Protein AF-A0A2W5V2E4-F1 (afdb_monomer_lite)

Sequence (112 aa):
MGDDSMVRIEPPPSIRAAKVLSIDYALERLPNCRAWYRGFAAWEILAYVRFDGGPVQSTVTTRQIGQQRLAAPANFDIPDGAHSAEVWFYASDIGGCTQWDSNYGQNYHLRF

Secondary structure (DSSP, 8-state):
---------PPPP--PPPEEEEE---GGGS-S---EETTEE-EEEEEEEEETT--EEEEESEEEETTEEEE--EEEEEPTT--EEEEEEEEEETT--EEEESGGGT-EEEE-

Radius of gyration: 21.24 Å; chains: 1; bounding box: 54×59×52 Å

Organism: NCBI:txid48

InterPro domains:
  IPR046181 Protein of unknown function DUF6209 [PF19714] (14-110)

Foldseek 3Di:
DDDDDDDPPDPDDPPDDFDKDKDFDDCVVPPPQQDADPQARFKWKKKWKDFPNDDIDIDTQWDGDPRYTDGDIDMDGHDPPTFKMFMWMWMHGPVGDIDIDAVVVVGDMDGD

pLDDT: mean 89.41, std 16.23, range [42.97, 98.75]

Structure (mmCIF, N/CA/C/O backbone):
data_AF-A0A2W5V2E4-F1
#
_entry.id   AF-A0A2W5V2E4-F1
#
loop_
_atom_site.group_PDB
_atom_site.id
_atom_site.type_symbol
_atom_site.label_atom_id
_atom_site.label_alt_id
_atom_site.label_comp_id
_atom_site.label_asym_id
_atom_site.label_entity_id
_atom_site.label_seq_id
_atom_site.pdbx_PDB_ins_code
_atom_site.Cartn_x
_atom_site.Cartn_y
_atom_site.Cartn_z
_atom_site.occupancy
_atom_site.B_iso_or_equiv
_atom_site.auth_seq_id
_atom_site.auth_comp_id
_atom_site.auth_asym_id
_atom_site.auth_atom_id
_atom_site.pdbx_PDB_model_num
ATOM 1 N N . MET A 1 1 ? -37.335 43.589 32.628 1.00 42.97 1 MET A N 1
ATOM 2 C CA . MET A 1 1 ? -37.294 43.619 31.150 1.00 42.97 1 MET A CA 1
ATOM 3 C C . MET A 1 1 ? -35.901 44.104 30.799 1.00 42.97 1 MET A C 1
ATOM 5 O O . MET A 1 1 ? -35.655 45.284 30.974 1.00 42.97 1 MET A O 1
ATOM 9 N N . GLY A 1 2 ? -34.911 43.213 30.747 1.00 45.44 2 GLY A N 1
ATOM 10 C CA . GLY A 1 2 ? -34.512 42.438 29.556 1.00 45.44 2 GLY A CA 1
ATOM 11 C C . GLY A 1 2 ? -33.289 43.167 28.975 1.00 45.44 2 GLY A C 1
ATOM 12 O O . GLY A 1 2 ? -33.322 44.385 28.915 1.00 45.44 2 GLY A O 1
ATOM 13 N N . ASP A 1 3 ? -32.156 42.579 28.630 1.00 47.25 3 AS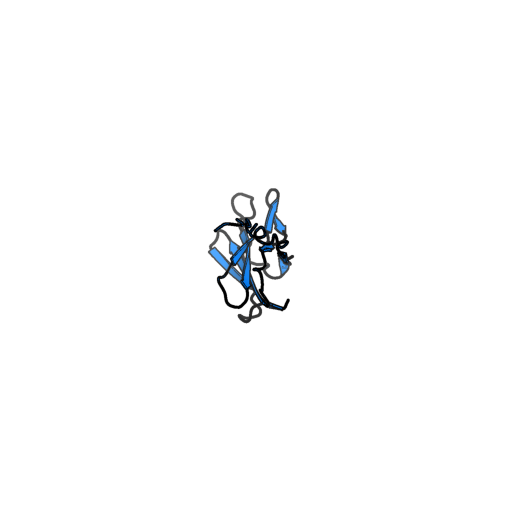P A N 1
ATOM 14 C CA . ASP A 1 3 ? -31.775 41.211 28.306 1.00 47.25 3 ASP A CA 1
ATOM 15 C C . ASP A 1 3 ? -30.250 41.123 28.538 1.00 47.25 3 ASP A C 1
ATOM 17 O O . ASP A 1 3 ? -29.518 42.040 28.164 1.00 47.25 3 ASP A O 1
ATOM 21 N N . ASP A 1 4 ? -29.794 40.068 29.213 1.00 52.53 4 ASP A N 1
ATOM 22 C CA . ASP A 1 4 ? -28.380 39.759 29.447 1.00 52.53 4 ASP A CA 1
ATOM 23 C C . ASP A 1 4 ? -27.916 38.876 28.285 1.00 52.53 4 ASP A C 1
ATOM 25 O O . ASP A 1 4 ? -28.048 37.651 28.311 1.00 52.53 4 ASP A O 1
ATOM 29 N N . SER A 1 5 ? -27.450 39.502 27.203 1.00 53.16 5 SER A N 1
ATOM 30 C CA . SER A 1 5 ? -26.985 38.779 26.020 1.00 53.16 5 SER A CA 1
ATOM 31 C C . SER A 1 5 ? -25.595 38.179 26.277 1.00 53.16 5 SER A C 1
ATOM 33 O O . SER A 1 5 ? -24.566 38.731 25.888 1.00 53.16 5 SER A O 1
ATOM 35 N N . MET A 1 6 ? -25.556 37.013 26.924 1.00 44.75 6 MET A N 1
ATOM 36 C CA . MET A 1 6 ? -24.376 36.147 26.958 1.00 44.75 6 MET A CA 1
ATOM 37 C C . MET A 1 6 ? -24.083 35.630 25.543 1.00 44.75 6 MET A C 1
ATOM 39 O O . MET A 1 6 ? -24.760 34.736 25.030 1.00 44.75 6 MET A O 1
ATOM 43 N N . VAL A 1 7 ? -23.041 36.168 24.912 1.00 53.72 7 VAL A N 1
ATOM 44 C CA . VAL A 1 7 ? -22.447 35.584 23.706 1.00 53.72 7 VAL A CA 1
ATOM 45 C C . VAL A 1 7 ? -21.833 34.238 24.096 1.00 53.72 7 VAL A C 1
ATOM 47 O O . VAL A 1 7 ? -20.804 34.181 24.767 1.00 53.72 7 VAL A O 1
ATOM 50 N N . ARG A 1 8 ? -22.471 33.134 23.695 1.00 47.41 8 ARG A N 1
ATOM 51 C CA . ARG A 1 8 ? -21.861 31.803 23.774 1.00 47.41 8 ARG A CA 1
ATOM 52 C C . ARG A 1 8 ? -20.752 31.734 22.730 1.00 47.41 8 ARG A C 1
ATOM 54 O O . ARG A 1 8 ? -21.026 31.629 21.541 1.00 47.41 8 ARG A O 1
ATOM 61 N N . ILE A 1 9 ? -19.506 31.811 23.184 1.00 51.94 9 ILE A N 1
ATOM 62 C CA . ILE A 1 9 ? -18.349 31.435 22.374 1.00 51.94 9 ILE A CA 1
ATOM 63 C C . ILE A 1 9 ? -18.408 29.910 22.252 1.00 51.94 9 ILE A C 1
ATOM 65 O O . ILE A 1 9 ? -18.132 29.199 23.218 1.00 51.94 9 ILE A O 1
ATOM 69 N N . GLU A 1 10 ? -18.842 29.401 21.099 1.00 53.16 10 GLU A N 1
ATOM 70 C CA . GLU A 1 10 ? -18.677 27.983 20.777 1.00 53.16 10 GLU A CA 1
ATOM 71 C C . GLU A 1 10 ? -17.172 27.669 20.818 1.00 53.16 10 GLU A C 1
ATOM 73 O O . GLU A 1 10 ? -16.381 28.432 20.250 1.00 53.16 10 GLU A O 1
ATOM 78 N N . PRO A 1 11 ? -16.728 26.611 21.523 1.00 53.56 11 PRO A N 1
ATOM 79 C CA . PRO A 1 11 ? -15.322 26.241 21.487 1.00 53.56 11 PRO A CA 1
ATOM 80 C C . PRO A 1 11 ? -14.925 25.973 20.026 1.00 53.56 11 PRO A C 1
ATOM 82 O O . PRO A 1 11 ? -15.728 25.401 19.282 1.00 53.56 11 PRO A O 1
ATOM 85 N N . PRO A 1 12 ? -13.714 26.371 19.588 1.00 54.53 12 PRO A N 1
ATOM 86 C CA . PRO A 1 12 ? -13.245 26.042 18.246 1.00 54.53 12 PRO A CA 1
ATOM 87 C C . PRO A 1 12 ? -13.344 24.523 18.035 1.00 54.53 12 PRO A C 1
ATOM 89 O O . PRO A 1 12 ? -13.217 23.779 19.018 1.00 54.53 12 PRO A O 1
ATOM 92 N N . PRO A 1 13 ? -13.553 24.037 16.793 1.00 55.91 13 PRO A N 1
ATOM 93 C CA . PRO A 1 13 ? -13.497 22.606 16.521 1.00 55.91 13 PRO A CA 1
ATOM 94 C C . PRO A 1 13 ? -12.204 22.082 17.134 1.00 55.91 13 PRO A C 1
ATOM 96 O O . PRO A 1 13 ? -11.132 22.630 16.873 1.00 55.91 13 PRO A O 1
ATOM 99 N N . SER A 1 14 ? -12.317 21.109 18.040 1.00 59.03 14 SER A N 1
ATOM 100 C CA . SER A 1 14 ? -11.171 20.584 18.772 1.00 59.03 14 SER A CA 1
ATOM 101 C C . SER A 1 14 ? -10.112 20.167 17.758 1.00 59.03 14 SER A C 1
ATOM 103 O O . SER A 1 14 ? -10.308 19.182 17.048 1.00 59.03 14 SER A O 1
ATOM 105 N N . ILE A 1 15 ? -9.018 20.923 17.663 1.00 54.62 15 ILE A N 1
ATOM 106 C CA . ILE A 1 15 ? -7.875 20.544 16.839 1.00 54.62 15 ILE A CA 1
ATOM 107 C C . ILE A 1 15 ? -7.235 19.363 17.562 1.00 54.62 15 ILE A C 1
ATOM 109 O O . ILE A 1 15 ? -6.463 19.533 18.504 1.00 54.62 15 ILE A O 1
ATOM 113 N N . ARG A 1 16 ? -7.628 18.150 17.179 1.00 58.06 16 ARG A N 1
ATOM 114 C CA . ARG A 1 16 ? -6.930 16.933 17.581 1.00 58.06 16 ARG A CA 1
ATOM 115 C C . ARG A 1 16 ? -5.745 16.765 16.641 1.00 58.06 16 ARG A C 1
ATOM 117 O O . ARG A 1 16 ? -5.882 16.944 15.434 1.00 58.06 16 ARG A O 1
ATOM 124 N N . ALA A 1 17 ? -4.574 16.458 17.192 1.00 61.25 17 ALA A N 1
ATOM 125 C CA . ALA A 1 17 ? -3.448 16.053 16.363 1.00 61.25 17 ALA A CA 1
ATOM 126 C C . ALA A 1 17 ? -3.850 14.780 15.605 1.00 61.25 17 ALA A C 1
ATOM 128 O O . ALA A 1 17 ? -4.266 13.806 16.237 1.00 61.25 17 ALA A O 1
ATOM 129 N N . ALA A 1 18 ? -3.747 14.801 14.274 1.00 68.25 18 ALA A N 1
ATOM 130 C CA . ALA A 1 18 ? -3.987 13.615 13.465 1.00 68.25 18 ALA A CA 1
ATOM 131 C C . ALA A 1 18 ? -3.035 12.498 13.916 1.00 68.25 18 ALA A C 1
ATOM 133 O O . ALA A 1 18 ? -1.831 12.720 14.085 1.00 68.25 18 ALA A O 1
ATOM 134 N N . LYS A 1 19 ? -3.574 11.299 14.142 1.00 87.81 19 LYS A N 1
ATOM 135 C CA . LYS A 1 19 ? -2.757 10.103 14.347 1.00 87.81 19 LYS A CA 1
ATOM 136 C C . LYS A 1 19 ? -2.390 9.551 12.973 1.00 87.81 19 LYS A C 1
ATOM 138 O O . LYS A 1 19 ? -3.259 9.449 12.117 1.00 87.81 19 LYS A O 1
ATOM 143 N N . VAL A 1 20 ? -1.132 9.173 12.770 1.00 93.38 20 VAL A N 1
ATOM 144 C CA . VAL A 1 20 ? -0.650 8.643 11.485 1.00 93.38 20 VAL A CA 1
ATOM 145 C C . VAL A 1 20 ? -0.238 7.184 11.652 1.00 93.38 20 VAL A C 1
ATOM 147 O O . VAL A 1 20 ? 0.532 6.850 12.552 1.00 93.38 20 VAL A O 1
ATOM 150 N N . LEU A 1 21 ? -0.729 6.322 10.763 1.00 94.75 21 LEU A N 1
ATOM 151 C CA . LEU A 1 21 ? -0.204 4.979 10.545 1.00 94.75 21 LEU A CA 1
ATOM 152 C C . LEU A 1 21 ? 0.896 5.073 9.481 1.00 94.75 21 LEU A C 1
ATOM 154 O O . LEU A 1 21 ? 0.599 5.306 8.311 1.00 94.75 21 LEU A O 1
ATOM 158 N N . SER A 1 22 ? 2.150 4.896 9.898 1.00 96.31 22 SER A N 1
ATOM 159 C CA . SER A 1 22 ? 3.314 4.822 9.006 1.00 96.31 22 SER A CA 1
ATOM 160 C C . SER A 1 22 ? 3.698 3.364 8.786 1.00 96.31 22 SER A C 1
ATOM 162 O O . SER A 1 22 ? 3.966 2.641 9.747 1.00 96.31 22 SER A O 1
ATOM 164 N N . ILE A 1 23 ? 3.727 2.930 7.529 1.00 96.94 23 ILE A N 1
ATOM 165 C CA . ILE A 1 23 ? 4.061 1.559 7.144 1.00 96.94 23 ILE A CA 1
ATOM 166 C C . ILE A 1 23 ? 5.387 1.558 6.385 1.00 96.94 23 ILE A C 1
ATOM 168 O O . ILE A 1 23 ? 5.460 2.012 5.241 1.00 96.94 23 ILE A O 1
ATOM 172 N N . ASP A 1 24 ? 6.409 0.973 7.007 1.00 97.00 24 ASP A N 1
ATOM 173 C CA . ASP A 1 24 ? 7.683 0.649 6.368 1.00 97.00 24 ASP A CA 1
ATOM 174 C C . ASP A 1 24 ? 7.610 -0.764 5.781 1.00 97.00 24 ASP A C 1
ATOM 176 O O . ASP A 1 24 ? 7.757 -1.770 6.478 1.00 97.00 24 ASP A O 1
ATOM 180 N N . TYR A 1 25 ? 7.324 -0.850 4.482 1.00 97.50 25 TYR A N 1
ATOM 181 C CA . TYR A 1 25 ? 7.148 -2.131 3.805 1.00 97.50 25 TYR A CA 1
ATOM 182 C C . TYR A 1 25 ? 8.469 -2.679 3.248 1.00 97.50 25 TYR A C 1
ATOM 184 O O . TYR A 1 25 ? 9.139 -2.026 2.445 1.00 97.50 25 TYR A O 1
ATOM 192 N N . ALA A 1 26 ? 8.818 -3.911 3.627 1.00 97.06 26 ALA A N 1
ATOM 193 C CA . ALA A 1 26 ? 9.957 -4.636 3.067 1.00 97.06 26 ALA A CA 1
ATOM 194 C C . ALA A 1 26 ? 9.620 -5.125 1.652 1.00 97.06 26 ALA A C 1
ATOM 196 O O . ALA A 1 26 ? 8.834 -6.062 1.477 1.00 97.06 26 ALA A O 1
ATOM 197 N N . LEU A 1 27 ? 10.204 -4.483 0.636 1.00 97.25 27 LEU A N 1
ATOM 198 C CA . LEU A 1 27 ? 9.849 -4.739 -0.759 1.00 97.25 27 LEU A CA 1
ATOM 199 C C . LEU A 1 27 ? 10.090 -6.211 -1.128 1.00 97.25 27 LEU A C 1
ATOM 201 O O . LEU A 1 27 ? 9.346 -6.768 -1.926 1.00 97.25 27 LEU A O 1
ATOM 205 N N . GLU A 1 28 ? 11.097 -6.863 -0.545 1.00 97.00 28 GLU A N 1
ATOM 206 C CA . GLU A 1 28 ? 11.518 -8.250 -0.805 1.00 97.00 28 GLU A CA 1
ATOM 207 C C . GLU A 1 28 ? 10.392 -9.279 -0.629 1.00 97.00 28 GLU A C 1
ATOM 209 O O . GLU A 1 28 ? 10.466 -10.366 -1.197 1.00 97.00 28 GLU A O 1
ATOM 214 N N . ARG A 1 29 ? 9.329 -8.931 0.105 1.00 97.25 29 ARG A N 1
ATOM 215 C CA . ARG A 1 29 ? 8.117 -9.749 0.260 1.00 97.25 29 ARG A CA 1
ATOM 216 C C . ARG A 1 29 ? 7.329 -9.905 -1.047 1.00 97.25 29 ARG A C 1
ATOM 218 O O . ARG A 1 29 ? 6.670 -10.920 -1.253 1.00 97.25 29 ARG A O 1
ATOM 225 N N . LEU A 1 30 ? 7.437 -8.927 -1.949 1.00 97.56 30 LEU A N 1
ATOM 226 C CA . LEU A 1 30 ? 6.918 -8.962 -3.320 1.00 97.56 30 LEU A CA 1
ATOM 227 C C . LEU A 1 30 ? 8.081 -8.760 -4.310 1.00 97.56 30 LEU A C 1
ATOM 229 O O . LEU A 1 30 ? 8.292 -7.648 -4.808 1.00 97.56 30 LEU A O 1
ATOM 233 N N . PRO A 1 31 ? 8.891 -9.804 -4.573 1.00 96.94 31 PRO A N 1
ATOM 234 C CA . PRO A 1 31 ? 10.087 -9.684 -5.407 1.00 96.94 31 PRO A CA 1
ATOM 235 C C . PRO A 1 31 ? 9.778 -9.687 -6.913 1.00 96.94 31 PRO A C 1
ATOM 237 O O . PRO A 1 31 ? 10.609 -9.239 -7.701 1.00 96.94 31 PRO A O 1
ATOM 240 N N . ASN A 1 32 ? 8.598 -10.171 -7.316 1.00 97.31 32 ASN A N 1
ATOM 241 C CA . ASN A 1 32 ? 8.168 -10.230 -8.715 1.00 97.31 32 ASN A CA 1
ATOM 242 C C . ASN A 1 32 ? 7.411 -8.960 -9.134 1.00 97.31 32 ASN A C 1
ATOM 244 O O . ASN A 1 32 ? 7.183 -8.065 -8.323 1.00 97.31 32 ASN A O 1
ATOM 248 N N . CYS A 1 33 ? 7.002 -8.904 -10.407 1.00 97.69 33 CYS A N 1
ATOM 249 C CA . CYS A 1 33 ? 6.303 -7.764 -11.009 1.00 97.69 33 CYS A CA 1
ATOM 250 C C . CYS A 1 33 ? 7.088 -6.455 -10.880 1.00 97.69 33 CYS A C 1
ATOM 252 O O . CYS A 1 33 ? 6.595 -5.444 -10.386 1.00 97.69 33 CYS A O 1
ATOM 254 N N . ARG A 1 34 ? 8.363 -6.512 -11.282 1.00 97.12 34 ARG A N 1
ATOM 255 C CA . ARG A 1 34 ? 9.316 -5.399 -11.216 1.00 97.12 34 ARG A CA 1
ATOM 256 C C . ARG A 1 34 ? 9.911 -5.066 -12.579 1.00 97.12 34 ARG A C 1
ATOM 258 O O . ARG A 1 34 ? 11.128 -4.918 -12.713 1.00 97.12 34 ARG A O 1
ATOM 265 N N . ALA A 1 35 ? 9.067 -5.004 -13.610 1.00 97.94 35 ALA A N 1
ATOM 266 C CA . ALA A 1 35 ? 9.525 -4.740 -14.968 1.00 97.94 35 ALA A CA 1
ATOM 267 C C . ALA A 1 35 ? 10.241 -3.387 -15.121 1.00 97.94 35 ALA A C 1
ATOM 269 O O . ALA A 1 35 ? 10.016 -2.418 -14.391 1.00 97.94 35 ALA A O 1
ATOM 270 N N . TRP A 1 36 ? 11.099 -3.332 -16.135 1.00 98.12 36 TRP A N 1
ATOM 271 C CA . TRP A 1 36 ? 11.822 -2.137 -16.549 1.00 98.12 36 TRP A CA 1
ATOM 272 C C . TRP A 1 36 ? 11.280 -1.632 -17.880 1.00 98.12 36 TRP A C 1
ATOM 274 O O . TRP A 1 36 ? 10.993 -2.419 -18.780 1.00 98.12 36 TRP A O 1
ATOM 284 N N . TYR A 1 37 ? 11.204 -0.314 -18.039 1.00 97.56 37 TYR A N 1
ATOM 285 C CA . TYR A 1 37 ? 10.820 0.315 -19.295 1.00 97.56 37 TYR A CA 1
ATOM 286 C C . TYR A 1 37 ? 11.705 1.517 -19.590 1.00 97.56 37 TYR A C 1
ATOM 288 O O . TYR A 1 37 ? 11.852 2.416 -18.765 1.00 97.56 37 TYR A O 1
ATOM 296 N N . ARG A 1 38 ? 12.320 1.518 -20.780 1.00 96.50 38 ARG A N 1
ATOM 297 C CA . ARG A 1 38 ? 13.225 2.584 -21.250 1.00 96.50 38 ARG A CA 1
ATOM 298 C C . ARG A 1 38 ? 14.308 2.966 -20.227 1.00 96.50 38 ARG A C 1
ATOM 300 O O . ARG A 1 38 ? 14.655 4.133 -20.090 1.00 96.50 38 ARG A O 1
ATOM 307 N N . GLY A 1 39 ? 14.837 1.974 -19.509 1.00 97.12 39 GLY A N 1
ATOM 308 C CA . GLY A 1 39 ? 15.876 2.176 -18.499 1.00 97.12 39 GLY A CA 1
ATOM 309 C C . GLY A 1 39 ? 15.376 2.702 -17.151 1.00 97.12 39 GLY A C 1
ATOM 310 O O . GLY A 1 39 ? 16.199 3.130 -16.355 1.00 97.12 39 GLY A O 1
ATOM 311 N N . PHE A 1 40 ? 14.071 2.671 -16.873 1.00 98.31 40 PHE A N 1
ATOM 312 C CA . PHE A 1 40 ? 13.497 3.011 -15.569 1.00 98.31 40 PHE A CA 1
ATOM 313 C C . PHE A 1 40 ? 12.726 1.824 -14.990 1.00 98.31 40 PHE A C 1
ATOM 315 O O . PHE A 1 40 ? 12.047 1.103 -15.722 1.00 98.31 40 PHE A O 1
ATOM 322 N N . ALA A 1 41 ? 12.793 1.656 -13.671 1.00 98.06 41 ALA A N 1
ATOM 323 C CA . ALA A 1 41 ? 11.881 0.815 -12.910 1.00 98.06 41 ALA A CA 1
ATOM 324 C C . ALA A 1 41 ? 10.432 1.266 -13.166 1.00 98.06 41 ALA A C 1
ATOM 326 O O . ALA A 1 41 ? 10.041 2.372 -12.794 1.00 98.06 41 ALA A O 1
ATOM 327 N N . ALA A 1 42 ? 9.652 0.414 -13.828 1.00 97.88 42 ALA A N 1
ATOM 328 C CA . ALA A 1 42 ? 8.292 0.702 -14.277 1.00 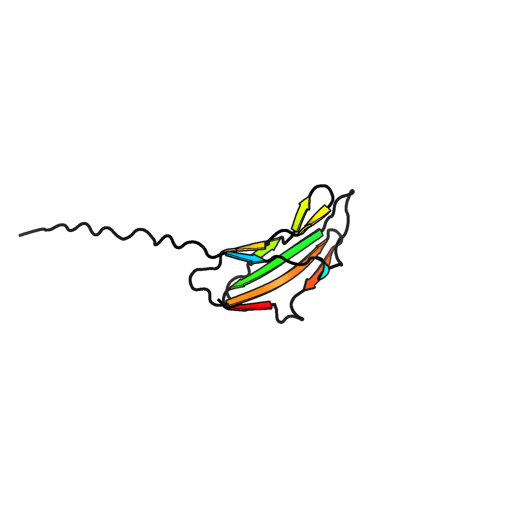97.88 42 ALA A CA 1
ATOM 329 C C . ALA A 1 42 ? 7.286 -0.177 -13.529 1.00 97.88 42 ALA A C 1
ATOM 331 O O . ALA A 1 42 ? 6.477 -0.890 -14.123 1.00 97.88 42 ALA A O 1
ATOM 332 N N . TRP A 1 43 ? 7.400 -0.140 -12.207 1.00 98.31 43 TRP A N 1
ATOM 333 C CA . TRP A 1 43 ? 6.603 -0.909 -11.268 1.00 98.31 43 TRP A CA 1
ATOM 334 C C . TRP A 1 43 ? 6.350 -0.098 -10.004 1.00 98.31 43 TRP A C 1
ATOM 336 O O . TRP A 1 43 ? 7.035 0.892 -9.728 1.00 98.31 43 TRP A O 1
ATOM 346 N N . GLU A 1 44 ? 5.376 -0.534 -9.222 1.00 97.44 44 GLU A N 1
ATOM 347 C CA . GLU A 1 44 ? 5.102 0.017 -7.905 1.00 97.44 44 GLU A CA 1
ATOM 348 C C . GLU A 1 44 ? 4.536 -1.040 -6.967 1.00 97.44 44 GLU A C 1
ATOM 350 O O . GLU A 1 44 ? 4.046 -2.085 -7.397 1.00 97.44 44 GLU A O 1
ATOM 355 N N . ILE A 1 45 ? 4.628 -0.746 -5.673 1.00 98.56 45 ILE A N 1
ATOM 356 C CA . ILE A 1 45 ? 3.923 -1.481 -4.633 1.00 98.56 45 ILE A CA 1
ATOM 357 C C . ILE A 1 45 ? 3.019 -0.488 -3.909 1.00 98.56 45 ILE A C 1
ATOM 359 O O . ILE A 1 45 ? 3.475 0.579 -3.489 1.00 98.56 45 ILE A O 1
ATOM 363 N N . LEU A 1 46 ? 1.740 -0.833 -3.804 1.00 98.50 46 LEU A N 1
ATOM 364 C CA . LEU A 1 46 ? 0.731 -0.093 -3.058 1.00 98.50 46 LEU A CA 1
ATOM 365 C C . LEU A 1 46 ? 0.484 -0.784 -1.721 1.00 98.50 46 LEU A C 1
ATOM 367 O O . LEU A 1 46 ? 0.354 -2.007 -1.669 1.00 98.50 46 LEU A O 1
ATOM 371 N N . ALA A 1 47 ? 0.377 0.009 -0.660 1.00 98.62 47 ALA A N 1
ATOM 372 C CA . ALA A 1 47 ? -0.273 -0.392 0.575 1.00 98.62 47 ALA A CA 1
ATOM 373 C C . ALA A 1 47 ? -1.744 0.005 0.486 1.00 98.62 47 ALA A C 1
ATOM 375 O O . ALA A 1 47 ? -2.062 1.128 0.093 1.00 98.62 47 ALA A O 1
ATOM 376 N N . TYR A 1 48 ? -2.621 -0.901 0.887 1.00 98.69 48 TYR A N 1
ATOM 377 C CA . TYR A 1 48 ? -4.036 -0.654 1.099 1.00 98.69 48 TYR A CA 1
ATOM 378 C C . TYR A 1 48 ? -4.336 -0.739 2.588 1.00 98.69 48 TYR A C 1
ATOM 380 O O . TYR A 1 48 ? -3.807 -1.618 3.268 1.00 98.69 48 TYR A O 1
ATOM 388 N N . VAL A 1 49 ? -5.194 0.152 3.078 1.00 98.38 49 VAL A N 1
ATOM 389 C CA . VAL A 1 49 ? -5.657 0.167 4.465 1.00 98.38 49 VAL A CA 1
ATOM 390 C C . VAL A 1 49 ? -7.171 0.320 4.509 1.00 98.38 49 VAL A C 1
ATOM 392 O O . VAL A 1 49 ? -7.751 1.108 3.761 1.00 98.38 49 VAL A O 1
ATOM 395 N N . ARG A 1 50 ? -7.814 -0.403 5.423 1.00 98.25 50 ARG A N 1
ATOM 396 C CA . ARG A 1 50 ? -9.215 -0.214 5.806 1.00 98.25 50 ARG A CA 1
ATOM 397 C C . ARG A 1 50 ? -9.315 -0.061 7.319 1.00 98.25 50 ARG A C 1
ATOM 399 O O . ARG A 1 50 ? -8.950 -0.980 8.045 1.00 98.25 50 ARG A O 1
ATOM 406 N N . PHE A 1 51 ? -9.825 1.075 7.785 1.00 97.75 51 PHE A N 1
ATOM 407 C CA . PHE A 1 51 ? -10.056 1.331 9.210 1.00 97.75 51 PHE A CA 1
ATOM 408 C C . PHE A 1 51 ? -11.474 0.915 9.604 1.00 97.75 51 PHE A C 1
ATOM 410 O O . PHE A 1 51 ? -12.424 1.335 8.947 1.00 97.75 51 PHE A O 1
ATOM 417 N N . ASP A 1 52 ? -11.607 0.075 10.635 1.00 96.62 52 ASP A N 1
ATOM 418 C CA . ASP A 1 52 ? -12.882 -0.404 11.206 1.00 96.62 52 ASP A CA 1
ATOM 419 C C . ASP A 1 52 ? -13.957 -0.811 10.179 1.00 96.62 52 ASP A C 1
ATOM 421 O O . ASP A 1 52 ? -15.138 -0.494 10.315 1.00 96.62 52 ASP A O 1
ATOM 425 N N . GLY A 1 53 ? -13.554 -1.511 9.113 1.00 96.00 53 GLY A N 1
ATOM 426 C CA . GLY A 1 53 ? -14.474 -1.955 8.057 1.00 96.00 53 GLY A CA 1
ATOM 427 C C . GLY A 1 53 ? -14.983 -0.845 7.124 1.00 96.00 53 GLY A C 1
ATOM 428 O O . GLY A 1 53 ? -15.859 -1.100 6.302 1.00 96.00 53 GLY A O 1
ATOM 429 N N . GLY A 1 54 ? -14.439 0.370 7.224 1.00 96.06 54 GLY A N 1
ATOM 430 C CA . GLY A 1 54 ? -14.788 1.517 6.389 1.00 96.06 54 GLY A CA 1
ATOM 431 C C . GLY A 1 54 ? -14.237 1.463 4.954 1.00 96.06 54 GLY A C 1
ATOM 432 O O . GLY A 1 54 ? -13.883 0.398 4.438 1.00 96.06 54 GLY A O 1
ATOM 433 N N . PRO A 1 55 ? -14.157 2.620 4.270 1.00 97.50 55 PRO A N 1
ATOM 434 C CA . PRO A 1 55 ? -13.600 2.706 2.925 1.00 97.50 55 PRO A CA 1
ATOM 435 C C . PRO A 1 55 ? -12.129 2.285 2.867 1.00 97.50 55 PRO A C 1
ATOM 437 O O . PRO A 1 55 ? -11.346 2.564 3.777 1.00 97.50 55 PRO A O 1
ATOM 440 N N . VAL A 1 56 ? -11.752 1.653 1.756 1.00 98.19 56 VAL A N 1
ATOM 441 C CA . VAL A 1 56 ? -10.355 1.326 1.466 1.00 98.19 56 VAL A CA 1
ATOM 442 C C . VAL A 1 56 ? -9.619 2.586 1.024 1.00 98.19 56 VAL A C 1
ATOM 444 O O . VAL A 1 56 ? -10.075 3.303 0.135 1.00 98.19 56 VAL A O 1
ATOM 447 N N . GLN A 1 57 ? -8.456 2.817 1.619 1.00 98.31 57 GLN A N 1
ATOM 448 C CA . GLN A 1 57 ? -7.487 3.827 1.217 1.00 98.31 57 GLN A CA 1
ATOM 449 C C . GLN A 1 57 ? -6.243 3.133 0.666 1.00 98.31 57 GLN A C 1
ATOM 451 O O . GLN A 1 57 ? -5.953 1.996 1.040 1.00 98.31 57 GLN A O 1
ATOM 456 N N . SER A 1 58 ? -5.480 3.804 -0.195 1.00 98.25 58 SER A N 1
ATOM 457 C CA . SER A 1 58 ? -4.214 3.261 -0.689 1.00 98.25 58 SER A CA 1
ATOM 458 C C . SER A 1 58 ? -3.179 4.335 -0.963 1.00 98.25 58 SER A C 1
ATOM 460 O O . SER A 1 58 ? -3.526 5.427 -1.410 1.00 98.25 58 SER A O 1
ATOM 462 N N . THR A 1 59 ? -1.908 3.995 -0.774 1.00 98.19 59 THR A N 1
ATOM 463 C CA . THR A 1 59 ? -0.780 4.842 -1.169 1.00 98.19 59 THR A CA 1
ATOM 464 C C . THR A 1 59 ? 0.428 3.994 -1.559 1.00 98.19 59 THR A C 1
ATOM 466 O O . THR A 1 59 ? 0.507 2.807 -1.234 1.00 98.19 59 THR A O 1
ATOM 469 N N . VAL A 1 60 ? 1.370 4.592 -2.282 1.00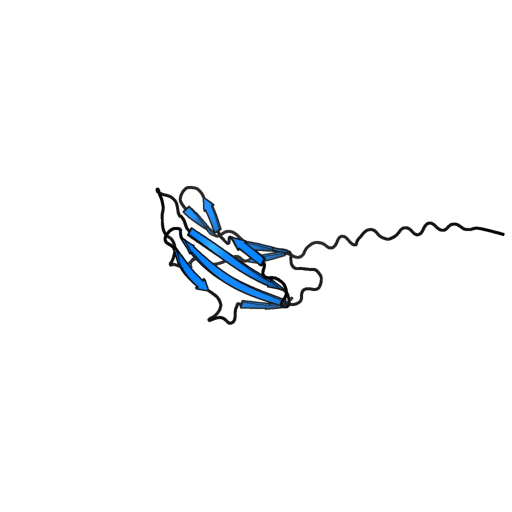 97.56 60 VAL A N 1
ATOM 470 C CA . VAL A 1 60 ? 2.597 3.921 -2.728 1.00 97.56 60 VAL A CA 1
ATOM 471 C C . VAL A 1 60 ? 3.548 3.672 -1.554 1.00 97.56 60 VAL A C 1
ATOM 473 O O . VAL A 1 60 ? 3.772 4.551 -0.729 1.00 97.56 60 VAL A O 1
ATOM 476 N N . THR A 1 61 ? 4.170 2.493 -1.513 1.00 98.19 61 THR A N 1
ATOM 477 C CA . THR A 1 61 ? 5.252 2.145 -0.565 1.00 98.19 61 THR A CA 1
ATOM 478 C C . THR A 1 61 ? 6.639 2.351 -1.177 1.00 98.19 61 THR A C 1
ATOM 480 O O . THR A 1 61 ? 7.646 1.817 -0.704 1.00 98.19 61 THR A O 1
ATOM 483 N N . THR A 1 62 ? 6.698 3.037 -2.319 1.00 97.50 62 THR A N 1
ATOM 484 C CA . THR A 1 62 ? 7.922 3.223 -3.092 1.00 97.50 62 THR A CA 1
ATOM 485 C C . THR A 1 62 ? 8.043 4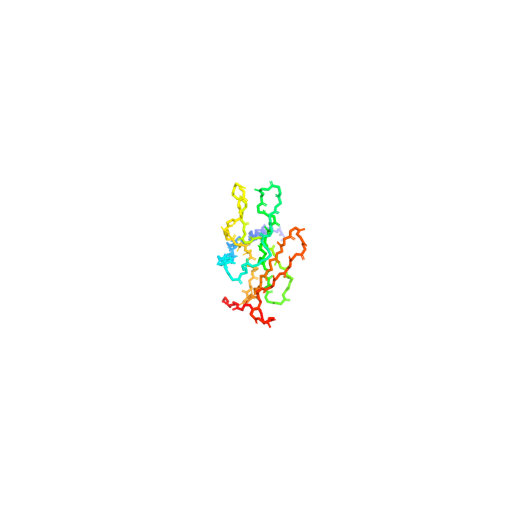.654 -3.572 1.00 97.50 62 THR A C 1
ATOM 487 O O . THR A 1 62 ? 7.052 5.338 -3.819 1.00 97.50 62 THR A O 1
ATOM 490 N N . ARG A 1 63 ? 9.284 5.088 -3.770 1.00 97.12 63 ARG A N 1
ATOM 491 C CA . ARG A 1 63 ? 9.617 6.367 -4.386 1.00 97.12 63 ARG A CA 1
ATOM 492 C C . ARG A 1 63 ? 10.591 6.144 -5.533 1.00 97.12 63 ARG A C 1
ATOM 494 O O . ARG A 1 63 ? 11.530 5.358 -5.417 1.00 97.12 63 ARG A O 1
ATOM 501 N N . GLN A 1 64 ? 10.382 6.861 -6.634 1.00 96.25 64 GLN A N 1
ATOM 502 C CA . GLN A 1 64 ? 11.336 6.882 -7.738 1.00 96.25 64 GLN A CA 1
ATOM 503 C C . GLN A 1 64 ? 12.572 7.698 -7.342 1.00 96.25 64 GLN A C 1
ATOM 505 O O . GLN A 1 64 ? 12.453 8.880 -7.018 1.00 96.25 64 GLN A O 1
ATOM 510 N N . ILE A 1 65 ? 13.751 7.079 -7.398 1.00 97.31 65 ILE A N 1
ATOM 511 C CA . ILE A 1 65 ? 15.051 7.725 -7.190 1.00 97.31 65 ILE A CA 1
ATOM 512 C C . ILE A 1 65 ? 15.952 7.353 -8.369 1.00 97.31 65 ILE A C 1
ATOM 514 O O . ILE A 1 65 ? 16.382 6.208 -8.516 1.00 97.31 65 ILE A O 1
ATOM 518 N N . GLY A 1 66 ? 16.204 8.324 -9.251 1.00 97.25 66 GLY A N 1
ATOM 519 C CA . GLY A 1 66 ? 16.869 8.067 -10.527 1.00 97.25 66 GLY A CA 1
ATOM 520 C C . GLY A 1 66 ? 16.097 7.033 -11.350 1.00 97.25 66 GLY A C 1
ATOM 521 O O . GLY A 1 66 ? 14.900 7.181 -11.587 1.00 97.25 66 GLY A O 1
ATOM 522 N N . GLN A 1 67 ? 16.778 5.967 -11.762 1.00 98.19 67 GLN A N 1
ATOM 523 C CA . GLN A 1 67 ? 16.192 4.871 -12.539 1.00 98.19 67 GLN A CA 1
ATOM 524 C C . GLN A 1 67 ? 15.526 3.786 -11.676 1.00 98.19 67 GLN A C 1
ATOM 526 O O . GLN A 1 67 ? 14.899 2.885 -12.223 1.00 98.19 67 GLN A O 1
ATOM 531 N N . GLN A 1 68 ? 15.627 3.865 -10.348 1.00 97.81 68 GLN A N 1
ATOM 532 C CA . GLN A 1 68 ? 15.187 2.821 -9.419 1.00 97.81 68 GLN A CA 1
ATOM 533 C C . GLN A 1 68 ? 13.929 3.226 -8.639 1.00 97.81 68 GLN A C 1
ATOM 535 O O . GLN A 1 68 ? 13.649 4.411 -8.444 1.00 97.81 68 GLN A O 1
ATOM 540 N N . ARG A 1 69 ? 13.219 2.222 -8.117 1.00 97.56 69 ARG A N 1
ATOM 541 C CA . ARG A 1 69 ? 12.194 2.374 -7.077 1.00 97.56 69 ARG A CA 1
ATOM 542 C C . ARG A 1 69 ? 12.769 1.886 -5.754 1.00 97.56 69 ARG A C 1
ATOM 544 O O . ARG A 1 69 ? 13.169 0.730 -5.646 1.00 97.56 69 ARG A O 1
ATOM 551 N N . LEU A 1 70 ? 12.827 2.776 -4.769 1.00 97.12 70 LEU A N 1
ATOM 552 C CA . LEU A 1 70 ? 13.293 2.473 -3.415 1.00 97.12 70 LEU A CA 1
ATOM 553 C C . LEU A 1 70 ? 12.121 2.498 -2.438 1.00 97.12 70 LEU A C 1
ATOM 555 O O . LEU A 1 70 ? 11.100 3.130 -2.719 1.00 97.12 70 LEU A O 1
ATOM 559 N N . ALA A 1 71 ? 12.277 1.820 -1.301 1.00 96.94 71 ALA A N 1
ATOM 560 C CA . ALA A 1 71 ? 11.275 1.813 -0.244 1.00 96.94 71 ALA A CA 1
ATOM 561 C C . ALA A 1 71 ? 11.028 3.239 0.268 1.00 96.94 71 ALA A C 1
ATOM 563 O O . ALA A 1 71 ? 11.961 4.032 0.417 1.00 96.94 71 ALA A O 1
ATOM 564 N N . ALA A 1 72 ? 9.763 3.556 0.519 1.00 96.81 72 ALA A N 1
ATOM 565 C CA . ALA A 1 72 ? 9.344 4.797 1.149 1.00 96.81 72 ALA A CA 1
ATOM 566 C C . ALA A 1 72 ? 8.166 4.511 2.093 1.00 96.81 72 ALA A C 1
ATOM 568 O O . ALA A 1 72 ? 7.335 3.662 1.754 1.00 96.81 72 ALA A O 1
ATOM 569 N N . PRO A 1 73 ? 8.069 5.210 3.238 1.00 96.38 73 PRO A N 1
ATOM 570 C CA . PRO A 1 73 ? 6.961 5.014 4.162 1.00 96.38 73 PRO A CA 1
ATOM 571 C C . PRO A 1 73 ? 5.619 5.334 3.503 1.00 96.38 73 PRO A C 1
ATOM 573 O O . PRO A 1 73 ? 5.453 6.394 2.890 1.00 96.38 73 PRO A O 1
ATOM 576 N N . ALA A 1 74 ? 4.657 4.430 3.664 1.00 96.62 74 ALA A N 1
ATOM 577 C CA . ALA A 1 74 ? 3.264 4.668 3.317 1.00 96.62 74 ALA A CA 1
ATOM 578 C C . ALA A 1 74 ? 2.532 5.221 4.546 1.00 96.62 74 ALA A C 1
ATOM 580 O O . ALA A 1 74 ? 2.403 4.527 5.553 1.00 96.62 74 ALA A O 1
ATOM 581 N N . ASN A 1 75 ? 2.071 6.470 4.458 1.00 96.94 75 ASN A N 1
ATOM 582 C CA . ASN A 1 75 ? 1.409 7.167 5.559 1.00 96.94 75 ASN A CA 1
ATOM 583 C C . ASN A 1 75 ? -0.098 7.252 5.326 1.00 96.94 75 ASN A C 1
ATOM 585 O O . ASN A 1 75 ? -0.534 7.649 4.245 1.00 96.94 75 ASN A O 1
ATOM 589 N N . PHE A 1 76 ? -0.867 6.930 6.361 1.00 96.31 76 PHE A N 1
ATOM 590 C CA . PHE A 1 76 ? -2.320 7.057 6.388 1.00 96.31 76 PHE A CA 1
ATOM 591 C C . PHE A 1 76 ? -2.746 7.838 7.623 1.00 96.31 76 PHE A C 1
ATOM 593 O O . PHE A 1 76 ? -2.311 7.522 8.733 1.00 96.31 76 PHE A O 1
ATOM 600 N N . ASP A 1 77 ? -3.635 8.807 7.439 1.00 95.44 77 ASP A N 1
ATOM 601 C CA . ASP A 1 77 ? -4.299 9.455 8.562 1.00 95.44 77 ASP A CA 1
ATOM 602 C C . ASP A 1 77 ? -5.289 8.464 9.179 1.00 95.44 77 ASP A C 1
ATOM 604 O O . ASP A 1 77 ? -6.199 7.962 8.516 1.00 95.44 77 ASP A O 1
ATOM 608 N N . ILE A 1 78 ? -5.086 8.155 10.456 1.00 94.31 78 ILE A N 1
ATOM 609 C CA . ILE A 1 78 ? -5.980 7.307 11.234 1.00 94.31 78 ILE A CA 1
ATOM 610 C C . ILE A 1 78 ? -7.206 8.157 11.589 1.00 94.31 78 ILE A C 1
ATOM 612 O O . ILE A 1 78 ? -7.048 9.174 12.274 1.00 94.31 78 ILE A O 1
ATOM 616 N N . PRO A 1 79 ? -8.421 7.762 11.164 1.00 92.81 79 PRO A N 1
ATOM 617 C CA . PRO A 1 79 ? -9.633 8.488 11.513 1.00 92.81 79 PRO A CA 1
ATOM 618 C C . PRO A 1 79 ? -9.819 8.594 13.030 1.00 92.81 79 PRO A C 1
ATOM 620 O O . PRO A 1 79 ? -9.481 7.676 13.783 1.00 92.81 79 PRO A O 1
ATOM 623 N N . ASP A 1 80 ? -10.401 9.702 13.485 1.00 90.25 80 ASP A N 1
ATOM 624 C CA . ASP A 1 80 ? -10.741 9.871 14.896 1.00 90.25 80 ASP A CA 1
ATOM 625 C C . ASP A 1 80 ? -11.673 8.749 15.369 1.00 90.25 80 ASP A C 1
ATOM 627 O O . ASP A 1 80 ? -12.699 8.461 14.755 1.00 90.25 80 ASP A O 1
ATOM 631 N N . GLY A 1 81 ? -11.311 8.121 16.488 1.00 90.12 81 GLY A N 1
ATOM 632 C CA . GLY A 1 81 ? -12.065 7.000 17.050 1.00 90.12 81 GLY A CA 1
ATOM 633 C C . GLY A 1 81 ? -11.824 5.658 16.359 1.00 90.12 81 GLY A C 1
ATOM 634 O O . GLY A 1 81 ? -12.472 4.692 16.741 1.00 90.12 81 GLY A O 1
ATOM 635 N N . ALA A 1 82 ? -10.901 5.568 15.393 1.00 93.75 82 ALA A N 1
ATOM 636 C CA . ALA A 1 82 ? -10.569 4.281 14.803 1.00 93.75 82 ALA A CA 1
ATOM 637 C C . ALA A 1 82 ? -9.871 3.353 15.815 1.00 93.75 82 ALA A C 1
ATOM 639 O O . ALA A 1 82 ? -8.946 3.766 16.521 1.00 93.75 82 ALA A O 1
ATOM 640 N N . HIS A 1 83 ? -10.289 2.089 15.856 1.00 95.06 83 HIS A N 1
ATOM 641 C CA . HIS A 1 83 ? -9.815 1.074 16.803 1.00 95.06 83 HIS A CA 1
ATOM 642 C C . HIS A 1 83 ? -9.023 -0.051 16.137 1.00 95.06 83 HIS A C 1
ATOM 644 O O . HIS A 1 83 ? -8.278 -0.783 16.796 1.00 95.06 83 HIS A O 1
ATOM 650 N N . SER A 1 84 ? -9.194 -0.233 14.832 1.00 96.69 84 SER A N 1
ATOM 651 C CA . SER A 1 84 ? -8.510 -1.272 14.080 1.00 96.69 84 SER A CA 1
ATOM 652 C C . SER A 1 84 ? -8.233 -0.875 12.641 1.00 96.69 84 SER A C 1
ATOM 654 O O . SER A 1 84 ? -8.918 -0.032 12.060 1.00 96.69 84 SER A O 1
ATOM 656 N N . ALA A 1 85 ? -7.216 -1.511 12.066 1.00 97.38 85 ALA A N 1
ATOM 657 C CA . ALA A 1 85 ? -6.900 -1.399 10.653 1.00 97.38 85 ALA A CA 1
ATOM 658 C C . ALA A 1 85 ? -6.660 -2.784 10.049 1.00 97.38 85 ALA A C 1
ATOM 660 O O . ALA A 1 85 ? -6.085 -3.66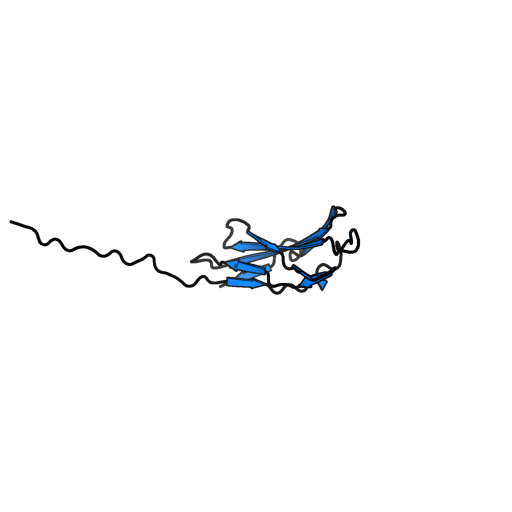3 10.692 1.00 97.38 85 ALA A O 1
ATOM 661 N N . GLU A 1 86 ? -7.066 -2.956 8.800 1.00 98.38 86 GLU A N 1
ATOM 662 C CA . GLU A 1 86 ? -6.695 -4.077 7.941 1.00 98.38 86 GLU A CA 1
ATOM 663 C C . GLU A 1 86 ? -5.763 -3.558 6.853 1.00 98.38 86 GLU A C 1
ATOM 665 O O . GLU A 1 86 ? -6.079 -2.553 6.219 1.00 98.38 86 GLU A O 1
ATOM 670 N N . VAL A 1 87 ? -4.636 -4.231 6.631 1.00 98.25 87 VAL A N 1
ATOM 671 C CA . VAL A 1 87 ? -3.588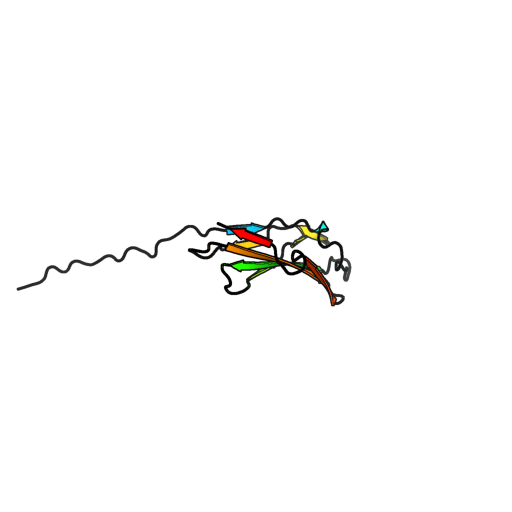 -3.795 5.702 1.00 98.25 87 VAL A CA 1
ATOM 672 C C . VAL A 1 87 ? -3.231 -4.913 4.730 1.00 98.25 87 VAL A C 1
ATOM 674 O O . VAL A 1 87 ? -3.085 -6.065 5.134 1.00 98.25 87 VAL A O 1
ATOM 677 N N . TRP A 1 88 ? -3.061 -4.597 3.450 1.00 98.56 88 TRP A N 1
ATOM 678 C CA . TRP A 1 88 ? -2.558 -5.536 2.441 1.00 98.56 88 TRP A CA 1
ATOM 679 C C . TRP A 1 88 ? -1.810 -4.803 1.333 1.00 98.56 88 TRP A C 1
ATOM 681 O O . TRP A 1 88 ? -1.917 -3.585 1.200 1.00 98.56 88 TRP A O 1
ATOM 691 N N . PHE A 1 89 ? -1.033 -5.541 0.543 1.00 98.75 89 PHE A N 1
ATOM 692 C CA . PHE A 1 89 ? -0.118 -4.963 -0.432 1.00 98.75 89 PHE A CA 1
ATOM 693 C C . PHE A 1 89 ? -0.311 -5.555 -1.820 1.00 98.75 89 PHE A C 1
ATOM 695 O O . PHE A 1 89 ? -0.662 -6.726 -1.979 1.00 98.75 89 PHE A O 1
ATOM 702 N N . TYR A 1 90 ? -0.040 -4.730 -2.824 1.00 98.50 90 TYR A N 1
ATOM 703 C CA . TYR A 1 90 ? -0.196 -5.063 -4.233 1.00 98.50 90 TYR A CA 1
ATOM 704 C C . TYR A 1 90 ? 1.012 -4.578 -5.015 1.00 98.50 90 TYR A C 1
ATOM 706 O O . TYR A 1 90 ? 1.328 -3.392 -4.971 1.00 98.50 90 TYR A O 1
ATOM 714 N N . ALA A 1 91 ? 1.662 -5.479 -5.738 1.00 98.56 91 ALA A N 1
ATOM 715 C CA . ALA A 1 91 ? 2.681 -5.140 -6.716 1.00 98.56 91 ALA A CA 1
ATOM 716 C C . ALA A 1 91 ? 2.072 -5.163 -8.115 1.00 98.56 91 ALA A C 1
ATOM 718 O O . ALA A 1 91 ? 1.358 -6.108 -8.457 1.00 98.56 91 ALA A O 1
ATOM 719 N N . SER A 1 92 ? 2.421 -4.176 -8.935 1.00 98.38 92 SER A N 1
ATOM 720 C CA . SER A 1 92 ? 2.139 -4.205 -10.368 1.00 98.38 92 SER A CA 1
ATOM 721 C C . SER A 1 92 ? 3.245 -3.566 -11.186 1.00 98.38 92 SER A C 1
ATOM 723 O O . SER A 1 92 ? 3.931 -2.657 -10.712 1.00 98.38 92 SER A O 1
ATOM 725 N N . ASP A 1 93 ? 3.371 -3.998 -12.438 1.00 98.50 93 ASP A N 1
ATOM 726 C CA . ASP A 1 93 ? 4.266 -3.381 -13.408 1.00 98.50 93 ASP A CA 1
ATOM 727 C C . ASP A 1 93 ? 3.593 -3.046 -14.742 1.00 98.50 93 ASP A C 1
ATOM 729 O O . ASP A 1 93 ? 2.462 -3.435 -15.033 1.00 98.50 93 ASP A O 1
ATOM 733 N N . ILE A 1 94 ? 4.322 -2.298 -15.570 1.00 97.81 94 ILE A N 1
ATOM 734 C CA . ILE A 1 94 ? 3.885 -1.859 -16.900 1.00 97.81 94 ILE A CA 1
ATOM 735 C C . ILE A 1 94 ? 3.577 -3.014 -17.869 1.00 97.81 94 ILE A C 1
ATOM 737 O O . ILE A 1 94 ? 2.887 -2.806 -18.865 1.00 97.81 94 ILE A O 1
ATOM 741 N N . GLY A 1 95 ? 4.089 -4.220 -17.607 1.00 96.75 95 GLY A N 1
ATOM 742 C CA . GLY A 1 95 ? 3.827 -5.416 -18.407 1.00 96.75 95 GLY A CA 1
ATOM 743 C C . GLY A 1 95 ? 2.510 -6.107 -18.051 1.00 96.75 95 GLY A C 1
ATOM 744 O O . GLY A 1 95 ? 2.165 -7.104 -18.681 1.00 96.75 95 GLY A O 1
ATOM 745 N N . GLY A 1 96 ? 1.781 -5.598 -17.053 1.00 97.44 96 GLY A N 1
ATOM 746 C CA . GLY A 1 96 ? 0.547 -6.196 -16.554 1.00 97.44 96 GLY A CA 1
ATOM 747 C C . GLY A 1 96 ? 0.771 -7.330 -15.553 1.00 97.44 96 GLY A C 1
ATOM 748 O O . GLY A 1 96 ? -0.189 -8.016 -15.206 1.00 97.44 96 GLY A O 1
ATOM 749 N N . CYS A 1 97 ? 2.002 -7.547 -15.071 1.00 98.38 97 CYS A N 1
ATOM 750 C CA . CYS A 1 97 ? 2.238 -8.467 -13.958 1.00 98.38 97 CYS A CA 1
ATOM 751 C C . CYS A 1 97 ? 1.607 -7.899 -12.688 1.00 98.38 97 CYS A C 1
ATOM 753 O O . CYS A 1 97 ? 1.746 -6.706 -12.413 1.00 98.38 97 CYS A O 1
ATOM 755 N N . THR A 1 98 ? 0.965 -8.756 -11.891 1.00 98.25 98 THR A N 1
ATOM 756 C CA . THR A 1 98 ? 0.392 -8.378 -10.593 1.00 98.25 98 THR A CA 1
ATOM 757 C C . THR A 1 98 ? 0.672 -9.433 -9.526 1.00 98.25 98 THR A C 1
ATOM 759 O O . THR A 1 98 ? 0.592 -10.627 -9.821 1.00 98.25 98 THR A O 1
ATOM 762 N N . GLN A 1 99 ? 0.919 -9.021 -8.281 1.00 98.00 99 GLN A N 1
ATOM 763 C CA . GLN A 1 99 ? 1.046 -9.931 -7.137 1.00 98.00 99 GLN A CA 1
ATOM 764 C C . GLN A 1 99 ? 0.479 -9.295 -5.861 1.00 98.00 99 GLN A C 1
ATOM 766 O O . GLN A 1 99 ? 0.568 -8.085 -5.674 1.00 98.00 99 GLN A O 1
ATOM 771 N N . TRP A 1 100 ? -0.066 -10.121 -4.967 1.00 97.81 100 TRP A N 1
ATOM 772 C CA . TRP A 1 100 ? -0.603 -9.694 -3.674 1.00 97.81 100 TRP A CA 1
ATOM 773 C C . TRP A 1 100 ? 0.234 -10.221 -2.508 1.00 97.81 100 TRP A C 1
ATOM 775 O O . TRP A 1 100 ? 0.694 -11.363 -2.535 1.00 97.81 100 TRP A O 1
ATOM 785 N N . ASP A 1 101 ? 0.371 -9.405 -1.465 1.00 97.81 101 ASP A N 1
ATOM 786 C CA . ASP A 1 101 ? 0.768 -9.835 -0.123 1.00 97.81 101 ASP A CA 1
ATOM 787 C C . ASP A 1 101 ? -0.333 -9.421 0.862 1.00 97.81 101 ASP A C 1
ATOM 789 O O . ASP A 1 101 ? -0.475 -8.256 1.231 1.00 97.81 101 ASP A O 1
ATOM 793 N N . SER A 1 102 ? -1.157 -10.392 1.247 1.00 94.25 102 SER A N 1
ATOM 794 C CA . SER A 1 102 ? -2.375 -10.180 2.033 1.00 94.25 102 SER A CA 1
ATOM 795 C C . SER A 1 102 ? -2.570 -11.248 3.107 1.00 94.25 102 SER A C 1
ATOM 797 O O . SER A 1 102 ? -3.704 -11.575 3.433 1.00 94.25 102 SER A O 1
ATOM 799 N N . ASN A 1 103 ? -1.494 -11.857 3.623 1.00 91.50 103 ASN A N 1
ATOM 800 C CA . ASN A 1 103 ? -1.593 -12.985 4.563 1.00 91.50 103 ASN A CA 1
ATOM 801 C C . ASN A 1 103 ? -2.598 -14.059 4.079 1.00 91.50 103 ASN A C 1
ATOM 803 O O . ASN A 1 103 ? -3.554 -14.412 4.768 1.00 91.50 103 ASN A O 1
ATOM 807 N N . TYR A 1 104 ? -2.438 -14.507 2.829 1.00 89.75 104 TYR A N 1
ATOM 808 C CA . TYR A 1 104 ? -3.349 -15.458 2.174 1.00 89.75 104 TYR A CA 1
ATOM 809 C C . TYR A 1 104 ? -4.825 -15.008 2.146 1.00 89.75 104 TYR A C 1
ATOM 811 O O . TYR A 1 104 ? -5.734 -15.823 2.285 1.00 89.75 104 TYR A O 1
ATOM 819 N N . GLY A 1 105 ? -5.071 -13.706 1.966 1.00 88.94 105 GLY A N 1
ATOM 820 C CA . GLY A 1 105 ? -6.410 -13.114 1.896 1.00 88.94 105 GLY A CA 1
ATOM 821 C C . GLY A 1 105 ? -7.004 -12.695 3.242 1.00 88.94 105 GLY A C 1
ATOM 822 O O . GLY A 1 105 ? -8.093 -12.129 3.258 1.00 88.94 105 GLY A O 1
ATOM 823 N N . GLN A 1 106 ? -6.307 -12.938 4.356 1.00 87.50 106 GLN A N 1
ATOM 824 C CA . GLN A 1 106 ? -6.755 -12.506 5.686 1.00 87.50 106 GLN A CA 1
ATOM 825 C C . GLN A 1 106 ? -6.408 -11.046 5.987 1.00 87.50 106 GLN A C 1
ATOM 827 O O . GLN A 1 106 ? -7.006 -10.462 6.876 1.00 87.50 106 GLN A O 1
ATOM 832 N N . ASN A 1 107 ? -5.474 -10.452 5.244 1.00 93.75 107 ASN A N 1
ATOM 833 C CA . ASN A 1 107 ? -4.859 -9.155 5.519 1.00 93.75 107 ASN A CA 1
ATOM 834 C C . ASN A 1 107 ? -4.103 -9.126 6.863 1.00 93.75 107 ASN A C 1
ATOM 836 O O . ASN A 1 107 ? -4.148 -10.048 7.682 1.00 93.75 107 ASN A O 1
ATOM 840 N N . TYR A 1 108 ? -3.332 -8.065 7.072 1.00 94.25 108 TYR A N 1
ATOM 841 C CA . TYR A 1 108 ? -2.627 -7.795 8.320 1.00 94.25 108 TYR A CA 1
ATOM 842 C C . TYR A 1 108 ? -3.510 -6.926 9.213 1.00 94.25 108 TYR A C 1
ATOM 844 O O . TYR A 1 108 ? -3.918 -5.841 8.807 1.00 94.25 108 TYR A O 1
ATOM 852 N N . HIS A 1 109 ? -3.801 -7.391 10.427 1.00 94.88 109 HIS A N 1
ATOM 853 C CA . HIS A 1 109 ? -4.681 -6.688 11.357 1.00 94.88 109 HIS A CA 1
ATOM 854 C C . HIS A 1 109 ? -3.888 -5.931 12.422 1.00 94.88 109 HIS A C 1
ATOM 856 O O . HIS A 1 109 ? -3.049 -6.507 13.112 1.00 94.88 109 HIS A O 1
ATOM 862 N N . LEU A 1 110 ? -4.215 -4.653 12.591 1.00 93.38 110 LEU A N 1
ATOM 863 C CA . LEU A 1 110 ? -3.684 -3.768 13.624 1.00 93.38 110 LEU A CA 1
ATOM 864 C C . LEU A 1 110 ? -4.810 -3.355 14.579 1.00 93.38 110 LEU A C 1
ATOM 866 O O . LEU A 1 110 ? -5.968 -3.237 14.172 1.00 93.38 110 LEU A O 1
ATOM 870 N N . ARG A 1 111 ? -4.469 -3.132 15.850 1.00 92.06 111 ARG A N 1
ATOM 871 C CA . ARG A 1 111 ? -5.372 -2.639 16.903 1.00 92.06 111 ARG A CA 1
ATOM 872 C C . ARG A 1 111 ? -4.724 -1.432 17.584 1.00 92.06 111 ARG A C 1
ATOM 874 O O . ARG A 1 111 ? -3.508 -1.454 17.779 1.00 92.06 111 ARG A O 1
ATOM 881 N N . PHE A 1 112 ? -5.518 -0.417 17.918 1.00 84.81 112 PHE A N 1
ATOM 882 C CA . PHE A 1 112 ? -5.073 0.846 18.526 1.00 84.81 112 PHE A CA 1
ATOM 883 C C . PHE A 1 112 ? -5.690 1.082 19.904 1.00 84.81 112 PHE A C 1
ATOM 885 O O . PHE A 1 112 ? -6.790 0.540 20.163 1.00 84.81 112 PHE A O 1
#